Protein AF-W7BNJ5-F1 (afdb_monomer)

Mean 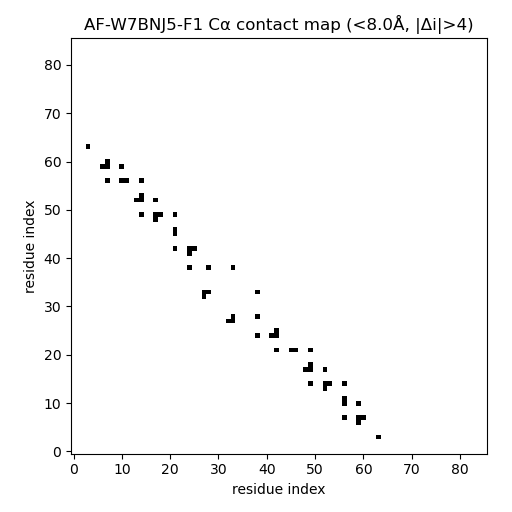predicted aligned error: 12.53 Å

InterPro domains:
  IPR050256 Glycosyltransferase 2 [PTHR48090] (2-84)

Radius of gyration: 23.76 Å; Cα contacts (8 Å, |Δi|>4): 30; chains: 1; bounding box: 72×11×62 Å

Secondary structure (DSSP, 8-state):
-HHHHHHHHHHHHHHHHHHHHHHHHHHHHHTS-SPTTHHHHHHHHHHHHHHHHHHHHHHHHHHHHHHHHHT---S-----------

Organism: NCBI:txid1265820

Sequence (86 aa):
MAPIRLVTGLGALMFVIAIVIGIYTFIQHLSGTATTGWSSLMLSIWAIGGVQMMSLGVVGEYIGRIYSEVKQRPRFIVEQNSYVEK

pLDDT: mean 70.84, std 8.77, range [41.5, 86.19]

Foldseek 3Di:
DPPLVVLLVVLVVVLVVLVVVLVVLVVCVVVVVDDPPRSVVSNVCSVVVNVVSVVVSVVSVVVSVVCVVVVPDPPDDPPPPPPPDD

Structure (mmCIF, N/CA/C/O backbone):
data_AF-W7BNJ5-F1
#
_entry.id   AF-W7BNJ5-F1
#
loop_
_atom_site.group_PDB
_atom_site.id
_atom_site.type_symbol
_atom_site.label_atom_id
_atom_site.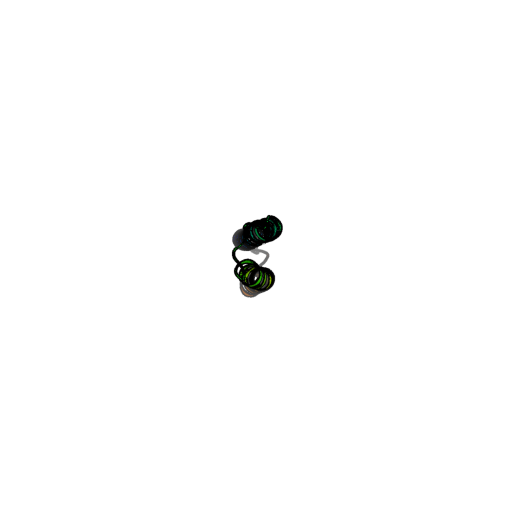label_alt_id
_atom_site.label_comp_id
_atom_site.label_asym_id
_atom_site.label_entity_id
_atom_site.label_seq_id
_atom_site.pdbx_PDB_ins_code
_atom_site.Cartn_x
_atom_site.Cartn_y
_atom_site.Cartn_z
_atom_site.occupancy
_atom_site.B_iso_or_equiv
_atom_site.auth_seq_id
_atom_site.auth_comp_id
_atom_site.auth_asym_id
_atom_site.auth_atom_id
_atom_site.pdbx_PDB_model_num
ATOM 1 N N . MET A 1 1 ? -22.471 2.236 10.058 1.00 51.38 1 MET A N 1
ATOM 2 C CA . MET A 1 1 ? -21.960 1.308 9.025 1.00 51.38 1 MET A CA 1
ATOM 3 C C . MET A 1 1 ? -21.502 2.015 7.744 1.00 51.38 1 MET A C 1
ATOM 5 O O . MET A 1 1 ? -20.572 1.525 7.122 1.00 51.38 1 MET A O 1
ATOM 9 N N . ALA A 1 2 ? -22.055 3.182 7.388 1.00 51.69 2 ALA A N 1
ATOM 10 C CA . ALA A 1 2 ? -21.673 3.933 6.181 1.00 51.69 2 ALA A CA 1
ATOM 11 C C . ALA A 1 2 ? -20.185 4.366 6.038 1.00 51.69 2 ALA A C 1
ATOM 13 O O . ALA A 1 2 ? -19.677 4.277 4.925 1.00 51.69 2 ALA A O 1
ATOM 14 N N . PRO A 1 3 ? -19.440 4.769 7.093 1.00 57.19 3 PRO A N 1
ATOM 15 C CA . PRO A 1 3 ? -18.089 5.308 6.889 1.00 57.19 3 PRO A CA 1
ATOM 16 C C . PRO A 1 3 ? -17.010 4.241 6.637 1.00 57.19 3 PRO A C 1
ATOM 18 O O . PRO A 1 3 ? -16.062 4.498 5.910 1.00 57.19 3 PRO A O 1
ATOM 21 N N . ILE A 1 4 ? -17.155 3.025 7.179 1.00 59.62 4 ILE A N 1
ATOM 22 C CA . ILE A 1 4 ? -16.135 1.963 7.035 1.00 59.62 4 ILE A CA 1
ATOM 23 C C . ILE A 1 4 ? -16.152 1.327 5.638 1.00 59.62 4 ILE A C 1
ATOM 25 O O . ILE A 1 4 ? -15.090 1.022 5.098 1.00 59.62 4 ILE A O 1
ATOM 29 N N . ARG A 1 5 ? -17.336 1.170 5.027 1.00 61.66 5 ARG A N 1
ATOM 30 C CA . ARG A 1 5 ? -17.462 0.660 3.648 1.00 61.66 5 ARG A CA 1
ATOM 31 C C . ARG A 1 5 ? -16.831 1.600 2.614 1.00 61.66 5 ARG A C 1
ATOM 33 O O . ARG A 1 5 ? -16.305 1.130 1.613 1.00 61.66 5 ARG A O 1
ATOM 40 N N . LEU A 1 6 ? -16.840 2.910 2.872 1.00 63.88 6 LEU A N 1
ATOM 41 C CA . LEU A 1 6 ? -16.170 3.902 2.024 1.00 63.88 6 LEU A CA 1
ATOM 42 C C . LEU A 1 6 ? -14.644 3.762 2.068 1.00 63.88 6 LEU A C 1
ATOM 44 O O . LEU A 1 6 ? -14.005 3.806 1.023 1.00 63.88 6 LEU A O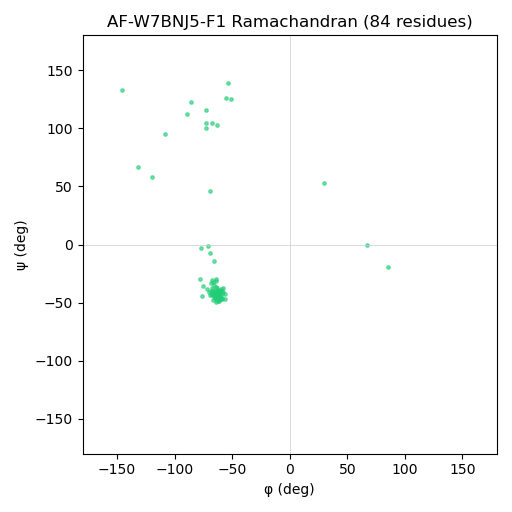 1
ATOM 48 N N . VAL A 1 7 ? -14.067 3.543 3.253 1.00 66.12 7 VAL A N 1
ATOM 49 C CA . VAL A 1 7 ? -12.610 3.387 3.420 1.00 66.12 7 VAL A CA 1
ATOM 50 C C . VAL A 1 7 ? -12.108 2.087 2.784 1.00 66.12 7 VAL A C 1
ATOM 52 O O . VAL A 1 7 ? -11.080 2.091 2.114 1.00 66.12 7 VAL A O 1
ATOM 55 N N . THR A 1 8 ? -12.858 0.989 2.916 1.00 67.75 8 THR A N 1
ATOM 56 C CA . THR A 1 8 ? -12.534 -0.277 2.227 1.00 67.75 8 THR A CA 1
ATOM 57 C C . THR A 1 8 ? -12.679 -0.160 0.709 1.00 67.75 8 THR A C 1
ATOM 59 O O . THR A 1 8 ? -11.821 -0.653 -0.018 1.00 67.75 8 THR A O 1
ATOM 62 N N . GLY A 1 9 ? -13.698 0.555 0.217 1.00 71.12 9 GLY A N 1
ATOM 63 C CA . GLY A 1 9 ? -13.839 0.864 -1.210 1.00 71.12 9 GLY A CA 1
ATOM 64 C C . GLY A 1 9 ? -12.687 1.714 -1.762 1.00 71.12 9 GLY A C 1
ATOM 65 O O . GLY A 1 9 ? -12.169 1.423 -2.837 1.00 71.12 9 GLY A O 1
ATOM 66 N N . LEU A 1 10 ? -12.231 2.715 -1.002 1.00 70.44 10 LEU A N 1
ATOM 67 C CA . LEU A 1 10 ? -11.062 3.536 -1.339 1.00 70.44 10 LEU A CA 1
ATOM 68 C C . LEU A 1 10 ? -9.762 2.720 -1.372 1.00 70.44 10 LEU A C 1
ATOM 70 O O . LEU A 1 10 ? -8.967 2.881 -2.296 1.00 70.44 10 LEU A O 1
ATOM 74 N N . GLY A 1 11 ? -9.561 1.818 -0.406 1.00 68.56 11 GLY A N 1
ATOM 75 C CA . GLY A 1 11 ? -8.409 0.912 -0.389 1.00 68.56 11 GLY A CA 1
ATOM 76 C C . GLY A 1 11 ? -8.384 -0.031 -1.596 1.00 68.56 11 GLY A C 1
ATOM 77 O O . GLY A 1 11 ? -7.345 -0.193 -2.232 1.00 68.56 11 GLY A O 1
ATOM 78 N N . ALA A 1 12 ? -9.540 -0.587 -1.970 1.00 72.25 12 ALA A N 1
ATOM 79 C CA . ALA A 1 12 ? -9.669 -1.427 -3.159 1.00 72.25 12 ALA A CA 1
ATOM 80 C C . ALA A 1 12 ? -9.387 -0.649 -4.457 1.00 72.25 12 ALA A C 1
ATOM 82 O O . ALA A 1 12 ? -8.693 -1.153 -5.338 1.00 72.25 12 ALA A O 1
ATOM 83 N N . LEU A 1 13 ? -9.865 0.597 -4.561 1.00 78.88 13 LEU A N 1
ATOM 84 C CA . LEU A 1 13 ? -9.593 1.462 -5.711 1.00 78.88 13 LEU A CA 1
ATOM 85 C C . LEU A 1 13 ? -8.089 1.756 -5.855 1.00 78.88 13 LEU A C 1
ATOM 87 O O . LEU A 1 13 ? -7.536 1.634 -6.946 1.00 78.88 13 LEU A O 1
ATOM 91 N N . MET A 1 14 ? -7.415 2.083 -4.748 1.00 70.00 14 MET A N 1
ATOM 92 C CA . MET A 1 14 ? -5.966 2.319 -4.732 1.00 70.00 14 MET A CA 1
ATOM 93 C C . MET A 1 14 ? -5.164 1.070 -5.118 1.00 70.00 14 MET A C 1
ATOM 95 O O . MET A 1 14 ? -4.177 1.175 -5.846 1.00 70.00 14 MET A O 1
ATOM 99 N N . PHE A 1 15 ? -5.607 -0.118 -4.698 1.00 72.38 15 PHE A N 1
ATOM 100 C CA . PHE A 1 15 ? -4.982 -1.383 -5.085 1.00 72.38 15 PHE A CA 1
ATOM 101 C C . PHE A 1 15 ? -5.072 -1.642 -6.598 1.00 72.38 15 PHE A C 1
ATOM 103 O O . PHE A 1 15 ? -4.080 -2.018 -7.222 1.00 72.38 15 PHE A O 1
ATOM 110 N N . VAL A 1 16 ? -6.228 -1.368 -7.212 1.00 81.81 16 VAL A N 1
ATOM 111 C CA . VAL A 1 16 ? -6.405 -1.491 -8.670 1.00 81.81 16 VAL A CA 1
ATOM 112 C C . VAL A 1 16 ? -5.483 -0.527 -9.422 1.00 81.81 16 VAL A C 1
ATOM 114 O O . VAL A 1 16 ? -4.840 -0.932 -10.389 1.00 81.81 16 VAL A O 1
ATOM 117 N N . ILE A 1 17 ? -5.354 0.720 -8.959 1.00 77.75 17 ILE A N 1
ATOM 118 C CA . ILE A 1 17 ? -4.451 1.711 -9.569 1.00 77.75 17 ILE A CA 1
ATOM 119 C C . ILE A 1 17 ? -2.991 1.239 -9.494 1.00 77.75 17 ILE A C 1
ATOM 121 O O . ILE A 1 17 ? -2.268 1.327 -10.487 1.00 77.75 17 ILE A O 1
ATOM 125 N N . ALA A 1 18 ? -2.564 0.682 -8.357 1.00 73.88 18 ALA A N 1
ATOM 126 C CA . ALA A 1 18 ? -1.214 0.145 -8.202 1.00 73.88 18 ALA A CA 1
ATOM 127 C C . ALA A 1 18 ? -0.927 -1.013 -9.179 1.00 73.88 18 ALA A C 1
ATOM 129 O O . ALA A 1 18 ? 0.148 -1.062 -9.777 1.00 73.88 18 ALA A O 1
ATOM 130 N N . ILE A 1 19 ? -1.897 -1.907 -9.400 1.00 78.06 19 ILE A N 1
ATOM 131 C CA . ILE A 1 19 ? -1.773 -2.995 -10.383 1.00 78.06 19 ILE A CA 1
ATOM 132 C C . ILE A 1 19 ? -1.646 -2.445 -11.808 1.00 78.06 19 ILE A C 1
ATOM 134 O O . ILE A 1 19 ? -0.767 -2.880 -12.549 1.00 78.06 19 ILE A O 1
ATOM 138 N N . VAL A 1 20 ? -2.497 -1.490 -12.197 1.00 83.62 20 VAL A N 1
ATOM 139 C CA . VAL A 1 20 ? -2.501 -0.927 -13.560 1.00 83.62 20 VAL A CA 1
ATOM 140 C C . VAL A 1 20 ? -1.152 -0.312 -13.903 1.00 83.62 20 VAL A C 1
ATOM 142 O O . VAL A 1 20 ? -0.607 -0.575 -14.97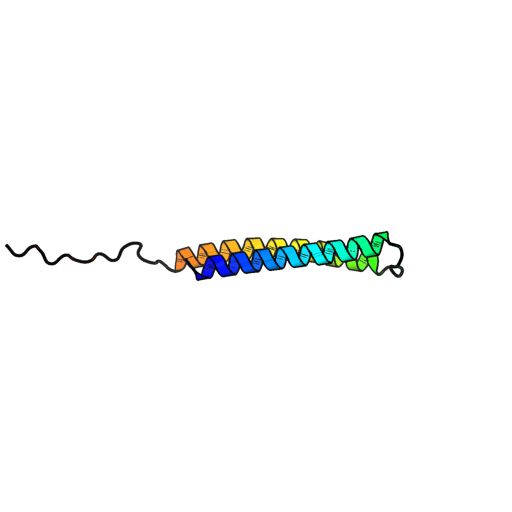7 1.00 83.62 20 VAL A O 1
ATOM 145 N N . ILE A 1 21 ? -0.592 0.479 -12.989 1.00 74.62 21 ILE A N 1
ATOM 146 C CA . ILE A 1 21 ? 0.683 1.129 -13.261 1.00 74.62 21 ILE A CA 1
ATOM 147 C C . ILE A 1 21 ? 1.819 0.095 -13.244 1.00 74.62 21 ILE A C 1
ATOM 149 O O . ILE A 1 21 ? 2.654 0.140 -14.137 1.00 74.62 21 ILE A O 1
ATOM 153 N N . GLY A 1 22 ? 1.807 -0.898 -12.344 1.00 75.38 22 GLY A N 1
ATOM 154 C CA . GLY A 1 22 ? 2.788 -1.992 -12.363 1.00 75.38 22 GLY A CA 1
ATOM 155 C C . GLY A 1 22 ? 2.791 -2.787 -13.677 1.00 75.38 22 GLY A C 1
ATOM 156 O O . GLY A 1 22 ? 3.855 -3.106 -14.209 1.00 75.38 22 GLY A O 1
ATOM 157 N N . ILE A 1 23 ? 1.609 -3.052 -14.244 1.00 80.31 23 ILE A N 1
ATOM 158 C CA . ILE A 1 23 ? 1.465 -3.698 -15.557 1.00 80.31 23 ILE A CA 1
ATOM 159 C C . ILE A 1 23 ? 2.017 -2.799 -16.670 1.00 80.31 23 ILE A C 1
ATOM 161 O O . ILE A 1 23 ? 2.728 -3.290 -17.545 1.00 80.31 23 ILE A O 1
ATOM 165 N N . TYR A 1 24 ? 1.745 -1.492 -16.635 1.00 78.88 24 TYR A N 1
ATOM 166 C CA . TYR A 1 24 ? 2.283 -0.544 -17.613 1.00 78.88 24 TYR A CA 1
ATOM 167 C C . TYR A 1 24 ? 3.820 -0.547 -17.630 1.00 78.88 24 TYR A C 1
ATOM 169 O O . TYR A 1 24 ? 4.426 -0.667 -18.697 1.00 78.88 24 TYR A O 1
ATOM 177 N N . THR A 1 25 ? 4.463 -0.503 -16.459 1.00 68.00 25 THR A N 1
ATOM 178 C CA . THR A 1 25 ? 5.930 -0.556 -16.355 1.00 68.00 25 THR A CA 1
ATOM 179 C C . THR A 1 25 ? 6.494 -1.901 -16.804 1.00 68.00 25 THR A C 1
ATOM 181 O O . THR A 1 25 ? 7.563 -1.944 -17.415 1.00 68.00 25 THR A O 1
ATOM 184 N N . PHE A 1 26 ? 5.775 -2.999 -16.551 1.00 74.19 26 PHE A N 1
ATOM 185 C CA . PHE A 1 26 ? 6.156 -4.326 -17.031 1.00 74.19 26 PHE A CA 1
ATOM 186 C C . PHE A 1 26 ? 6.107 -4.412 -18.564 1.00 74.19 26 PHE A C 1
ATOM 188 O O . PHE A 1 26 ? 7.073 -4.848 -19.186 1.00 74.19 26 PHE A O 1
ATOM 195 N N . ILE A 1 27 ? 5.037 -3.912 -19.191 1.00 74.81 27 ILE A N 1
ATOM 196 C CA . ILE A 1 27 ? 4.907 -3.867 -20.657 1.00 74.81 27 ILE A CA 1
ATOM 197 C C . ILE A 1 27 ? 6.013 -2.999 -21.274 1.00 74.81 27 ILE A C 1
ATOM 199 O O . ILE A 1 27 ? 6.625 -3.390 -22.267 1.00 74.81 27 ILE A O 1
ATOM 203 N N . GLN A 1 28 ? 6.330 -1.854 -20.666 1.00 69.00 28 GLN A N 1
ATOM 204 C CA . GLN A 1 28 ? 7.397 -0.973 -21.145 1.00 69.00 28 GLN A CA 1
ATOM 205 C C . GLN A 1 28 ? 8.790 -1.623 -21.067 1.00 69.00 28 GLN A C 1
ATOM 207 O O . GLN A 1 28 ? 9.653 -1.314 -21.890 1.00 69.00 28 GLN A O 1
ATOM 212 N N . HIS A 1 29 ? 9.005 -2.535 -20.112 1.00 67.75 29 HIS A N 1
ATOM 213 C CA . HIS A 1 29 ? 10.226 -3.335 -20.040 1.00 67.75 29 HIS A CA 1
ATOM 214 C C . HIS A 1 29 ? 10.313 -4.359 -21.181 1.00 67.75 29 HIS A C 1
ATOM 216 O O . HIS A 1 29 ? 11.367 -4.468 -21.808 1.00 67.75 29 HIS A O 1
ATOM 222 N N . LEU A 1 30 ? 9.215 -5.061 -21.494 1.00 67.25 30 LEU A N 1
ATOM 223 C CA . LEU A 1 30 ? 9.184 -6.033 -22.596 1.00 67.25 30 LEU A CA 1
ATOM 224 C C . LEU A 1 30 ? 9.349 -5.384 -23.977 1.00 67.25 30 LEU A C 1
ATOM 226 O O . LEU A 1 30 ? 9.953 -5.990 -24.858 1.00 67.25 30 LEU A O 1
ATOM 230 N N . SER A 1 31 ? 8.860 -4.157 -24.171 1.00 67.94 31 SER A N 1
ATOM 231 C CA . SER A 1 31 ? 8.948 -3.449 -25.458 1.00 67.94 31 SER A CA 1
ATOM 232 C C . SER A 1 31 ? 10.362 -2.979 -25.836 1.00 67.94 31 SER A C 1
ATOM 234 O O . SER A 1 31 ? 10.533 -2.381 -26.895 1.00 67.94 31 SER A O 1
ATOM 236 N N . GLY A 1 32 ? 11.385 -3.201 -25.000 1.00 62.94 32 GLY A N 1
ATOM 237 C CA . GLY A 1 32 ? 12.785 -2.880 -25.325 1.00 62.94 32 GLY A CA 1
ATOM 238 C C . GLY A 1 32 ? 13.106 -1.382 -25.453 1.00 62.94 32 GLY A C 1
ATOM 239 O O . GLY A 1 32 ? 14.254 -1.015 -25.668 1.00 62.94 32 GLY A O 1
ATOM 240 N N . THR A 1 33 ? 12.117 -0.502 -25.271 1.00 59.47 33 THR A N 1
ATOM 241 C CA . THR A 1 33 ? 12.250 0.967 -25.257 1.00 59.47 33 THR A CA 1
ATOM 242 C C . THR A 1 33 ? 12.833 1.515 -23.956 1.00 59.47 33 THR A C 1
ATOM 244 O O . THR A 1 33 ? 12.983 2.725 -23.800 1.00 59.47 33 THR A O 1
ATOM 247 N N . ALA A 1 34 ? 13.100 0.647 -22.984 1.00 57.59 34 ALA A N 1
ATOM 248 C CA . ALA A 1 34 ? 13.555 1.063 -21.675 1.00 57.59 34 ALA A CA 1
ATOM 249 C C . ALA A 1 34 ? 15.076 1.236 -21.637 1.00 57.59 34 ALA A C 1
ATOM 251 O O . ALA A 1 34 ? 15.837 0.301 -21.882 1.00 57.59 34 ALA A O 1
ATOM 252 N N . THR A 1 35 ? 15.506 2.443 -21.275 1.00 61.44 35 THR A N 1
ATOM 253 C CA . THR A 1 35 ? 16.907 2.794 -21.042 1.00 61.44 35 THR A CA 1
ATOM 254 C C . THR A 1 35 ? 17.556 1.836 -20.039 1.00 61.44 35 THR A C 1
ATOM 256 O O . THR A 1 35 ? 16.953 1.465 -19.027 1.00 61.44 35 THR A O 1
ATOM 259 N N . THR A 1 36 ? 18.801 1.442 -20.307 1.00 68.06 36 THR A N 1
ATOM 260 C CA . THR A 1 36 ? 19.565 0.477 -19.508 1.00 68.06 36 THR A CA 1
ATOM 261 C C . THR A 1 36 ? 19.556 0.846 -18.020 1.00 68.06 36 THR A C 1
ATOM 263 O O . THR A 1 36 ? 19.892 1.967 -17.648 1.00 68.06 36 THR A O 1
ATOM 266 N N . GLY A 1 37 ? 19.139 -0.088 -17.159 1.00 70.19 37 GLY A N 1
ATOM 267 C CA . GLY A 1 37 ? 19.039 0.105 -15.704 1.00 70.19 37 GLY A CA 1
ATOM 268 C C . GLY A 1 37 ? 17.732 0.738 -15.206 1.00 70.19 37 GLY A C 1
ATOM 269 O O . GLY A 1 37 ? 17.370 0.539 -14.050 1.00 70.19 37 GLY A O 1
ATOM 270 N N . TRP A 1 38 ? 16.966 1.423 -16.059 1.00 73.88 38 TRP A N 1
ATOM 271 C CA . TRP A 1 38 ? 15.701 2.048 -15.655 1.00 73.88 38 TRP A CA 1
ATOM 272 C C . TRP A 1 38 ? 14.611 1.010 -15.363 1.00 73.88 38 TRP A C 1
ATOM 274 O O . T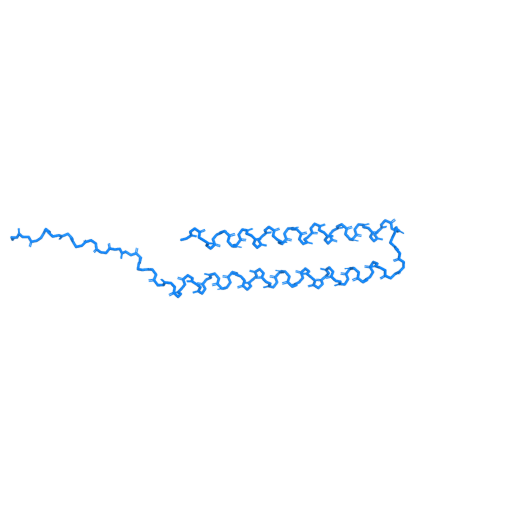RP A 1 38 ? 13.904 1.110 -14.361 1.00 73.88 38 TRP A O 1
ATOM 284 N N . SER A 1 39 ? 14.519 -0.040 -16.183 1.00 72.00 39 SER A N 1
ATOM 285 C CA . SER A 1 39 ? 13.517 -1.089 -15.980 1.00 72.00 39 SER A CA 1
ATOM 286 C C . SER A 1 39 ? 13.710 -1.909 -14.714 1.00 72.00 39 SER A C 1
ATOM 288 O O . SER A 1 39 ? 12.722 -2.199 -14.054 1.00 72.00 39 SER A O 1
ATOM 290 N N . SER A 1 40 ? 14.939 -2.293 -14.355 1.00 74.75 40 SER A N 1
ATOM 291 C CA . SER A 1 40 ? 15.173 -3.091 -13.141 1.00 74.75 40 SER A CA 1
ATOM 292 C C . SER A 1 40 ? 14.878 -2.283 -11.876 1.00 74.75 40 SER A C 1
ATOM 294 O O . SER A 1 40 ? 14.303 -2.808 -10.919 1.00 74.75 40 SER A O 1
ATOM 296 N N . LEU A 1 41 ? 15.212 -0.990 -11.895 1.00 81.75 41 LEU A N 1
ATOM 297 C CA . LEU A 1 41 ? 14.938 -0.053 -10.810 1.00 81.75 41 LEU A CA 1
ATOM 298 C C . LEU A 1 41 ? 13.426 0.166 -10.656 1.00 81.75 41 LEU A C 1
ATOM 300 O O . LEU A 1 41 ? 12.887 0.008 -9.561 1.00 81.75 41 LEU A O 1
ATOM 304 N N . MET A 1 42 ? 12.722 0.420 -11.764 1.00 74.56 42 MET A N 1
ATOM 305 C CA . MET A 1 42 ? 11.265 0.542 -11.757 1.00 74.56 42 MET A CA 1
ATOM 306 C C . MET A 1 42 ? 10.582 -0.754 -11.321 1.00 74.56 42 MET A C 1
ATOM 308 O O . MET A 1 42 ? 9.724 -0.705 -10.447 1.00 74.56 42 MET A O 1
ATOM 312 N N . LEU A 1 43 ? 10.984 -1.912 -11.850 1.00 75.38 43 LEU A N 1
ATOM 313 C CA . LEU A 1 43 ? 10.425 -3.209 -11.459 1.00 75.38 43 LEU A CA 1
ATOM 314 C C . LEU A 1 43 ? 10.561 -3.444 -9.948 1.00 75.38 43 LEU A C 1
ATOM 316 O O . LEU A 1 43 ? 9.608 -3.880 -9.308 1.00 75.38 43 LEU A O 1
ATOM 320 N N . SER A 1 44 ? 11.713 -3.099 -9.367 1.00 82.50 44 SER A N 1
ATOM 321 C CA . SER A 1 44 ? 11.962 -3.238 -7.927 1.00 82.50 44 SER A CA 1
ATOM 322 C C . SER A 1 44 ? 11.072 -2.310 -7.096 1.00 82.50 44 SER A C 1
ATOM 324 O O . SER A 1 44 ? 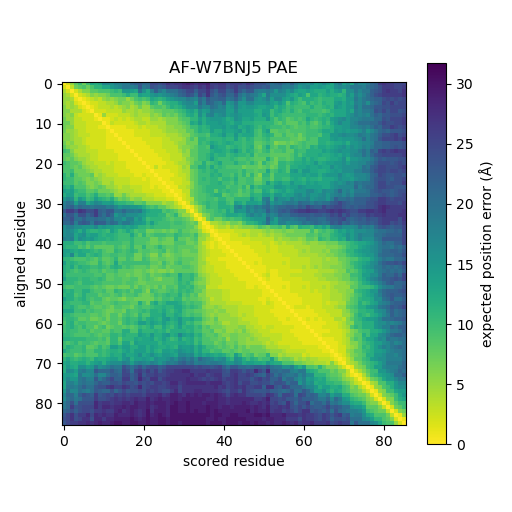10.463 -2.751 -6.122 1.00 82.50 44 SER A O 1
ATOM 326 N N . ILE A 1 45 ? 10.941 -1.040 -7.499 1.00 83.75 45 ILE A N 1
ATOM 327 C CA . ILE A 1 45 ? 10.060 -0.071 -6.828 1.00 83.75 45 ILE A CA 1
ATOM 328 C C . ILE A 1 45 ? 8.598 -0.516 -6.921 1.00 83.75 45 ILE A C 1
ATOM 330 O O . ILE A 1 45 ? 7.887 -0.460 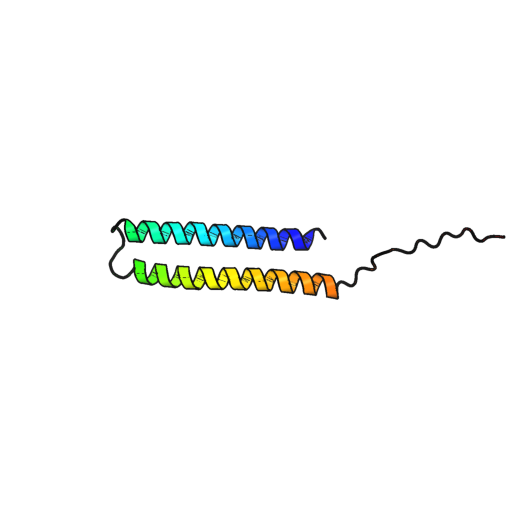-5.922 1.00 83.75 45 ILE A O 1
ATOM 334 N N . TRP A 1 46 ? 8.151 -0.992 -8.084 1.00 79.81 46 TRP A N 1
ATOM 335 C CA . TRP A 1 46 ? 6.784 -1.476 -8.287 1.00 79.81 46 TRP A CA 1
ATOM 336 C C . TRP A 1 46 ? 6.491 -2.747 -7.493 1.00 79.81 46 TRP A C 1
ATOM 338 O O . TRP A 1 46 ? 5.427 -2.847 -6.886 1.00 79.81 46 TRP A O 1
ATOM 348 N N . ALA A 1 47 ? 7.438 -3.687 -7.433 1.00 77.44 47 ALA A N 1
ATOM 349 C CA . ALA A 1 47 ? 7.304 -4.894 -6.625 1.00 77.44 47 ALA A CA 1
ATOM 350 C C . ALA A 1 47 ? 7.162 -4.553 -5.132 1.00 77.44 47 ALA A C 1
ATOM 352 O O . ALA A 1 47 ? 6.227 -5.010 -4.474 1.00 77.44 47 ALA A O 1
ATOM 353 N N . ILE A 1 48 ? 8.042 -3.695 -4.608 1.00 86.19 48 ILE A N 1
ATOM 354 C CA . ILE A 1 48 ? 8.002 -3.269 -3.202 1.00 86.19 48 ILE A CA 1
ATOM 355 C C . ILE A 1 48 ? 6.752 -2.422 -2.925 1.00 86.19 48 ILE A C 1
ATOM 357 O O . ILE A 1 48 ? 6.068 -2.641 -1.926 1.00 86.19 48 ILE A O 1
ATOM 361 N N . GLY A 1 49 ? 6.413 -1.496 -3.823 1.00 81.06 49 GLY A N 1
ATOM 362 C CA . GLY A 1 49 ? 5.236 -0.635 -3.717 1.00 81.06 49 GLY A CA 1
ATOM 363 C C . GLY A 1 49 ? 3.926 -1.423 -3.735 1.00 81.06 49 GLY A C 1
ATOM 364 O O . GLY A 1 49 ? 3.032 -1.141 -2.939 1.00 81.06 49 GLY A O 1
ATOM 365 N N . GLY A 1 50 ? 3.8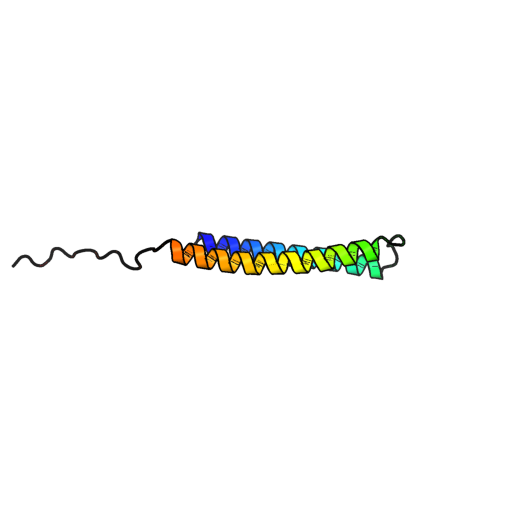28 -2.465 -4.566 1.00 75.50 50 GLY A N 1
ATOM 366 C CA . GLY A 1 50 ? 2.686 -3.379 -4.586 1.00 75.50 50 GLY A CA 1
ATOM 367 C C . GLY A 1 50 ? 2.508 -4.117 -3.257 1.00 75.50 50 GLY A C 1
ATOM 368 O O . GLY A 1 50 ? 1.410 -4.132 -2.698 1.00 75.50 50 GLY A O 1
ATOM 369 N N . VAL A 1 51 ? 3.598 -4.656 -2.699 1.00 81.44 51 VAL A N 1
ATOM 370 C CA . VAL A 1 51 ? 3.587 -5.330 -1.387 1.00 81.44 51 VAL A CA 1
ATOM 371 C C . VAL A 1 51 ? 3.223 -4.359 -0.255 1.00 81.44 51 VAL A C 1
ATOM 373 O O . VAL A 1 51 ? 2.435 -4.708 0.631 1.00 81.44 51 VAL A O 1
ATOM 376 N N . GLN A 1 52 ? 3.735 -3.125 -0.288 1.00 83.12 52 GLN A N 1
ATOM 377 C CA . GLN A 1 52 ? 3.391 -2.089 0.691 1.00 83.12 52 GLN A CA 1
ATOM 378 C C . GLN A 1 52 ? 1.908 -1.704 0.627 1.00 83.12 52 GLN A C 1
ATOM 380 O O . GLN A 1 52 ? 1.255 -1.637 1.668 1.00 83.12 52 GLN A O 1
ATOM 385 N N . MET A 1 53 ? 1.347 -1.512 -0.570 1.00 77.88 53 MET A N 1
ATOM 386 C CA . MET A 1 53 ? -0.078 -1.198 -0.738 1.00 77.88 53 MET A CA 1
ATOM 387 C C . MET A 1 53 ? -0.980 -2.341 -0.266 1.00 77.88 53 MET A C 1
ATOM 389 O O . MET A 1 53 ? -1.974 -2.092 0.416 1.00 77.88 53 MET A O 1
ATOM 393 N N . MET A 1 54 ? -0.608 -3.595 -0.547 1.00 76.12 54 MET A N 1
ATOM 394 C CA . MET A 1 54 ? -1.320 -4.766 -0.027 1.00 76.12 54 MET A CA 1
ATOM 395 C C . MET A 1 54 ? -1.306 -4.790 1.510 1.00 76.12 54 MET A C 1
ATOM 397 O O . MET A 1 54 ? -2.344 -4.992 2.138 1.00 76.12 54 MET A O 1
ATOM 401 N N . SER A 1 55 ? -0.153 -4.501 2.118 1.00 82.94 55 SER A N 1
ATOM 402 C CA . SER A 1 55 ? -0.004 -4.427 3.577 1.00 82.94 55 SER A CA 1
ATOM 403 C C . SER A 1 55 ? -0.871 -3.319 4.189 1.00 82.94 55 SER A C 1
ATOM 405 O O . SER A 1 55 ? -1.565 -3.552 5.178 1.00 82.94 55 SER A O 1
ATOM 407 N N . LEU A 1 56 ? -0.896 -2.131 3.576 1.00 79.19 56 LEU A N 1
ATOM 408 C CA . LEU A 1 56 ? -1.743 -1.015 4.010 1.00 79.19 56 LEU A CA 1
ATOM 409 C C . LEU A 1 56 ? -3.240 -1.329 3.885 1.00 79.19 56 LEU A C 1
ATOM 411 O O . LEU A 1 56 ? -4.013 -0.938 4.760 1.00 79.19 56 LEU A O 1
ATOM 415 N N . GLY A 1 57 ? -3.652 -2.067 2.850 1.00 74.69 57 GLY A N 1
ATOM 416 C CA . GLY A 1 57 ? -5.030 -2.537 2.697 1.00 74.69 57 GLY A CA 1
ATOM 417 C C . GLY A 1 57 ? -5.476 -3.429 3.859 1.00 74.69 57 GLY A C 1
ATOM 418 O O . GLY A 1 57 ? -6.528 -3.186 4.453 1.00 74.69 57 GLY A O 1
ATOM 419 N N . VAL A 1 58 ? -4.638 -4.401 4.242 1.00 78.69 58 VAL A N 1
ATOM 420 C CA . VAL A 1 58 ? -4.898 -5.287 5.391 1.00 78.69 58 VAL A CA 1
ATOM 421 C C . VAL A 1 58 ? -4.972 -4.480 6.689 1.00 78.69 58 VAL A C 1
ATOM 423 O O . VAL A 1 58 ? -5.942 -4.601 7.436 1.00 78.69 58 VAL A O 1
ATOM 426 N N . VAL A 1 59 ? -3.997 -3.600 6.942 1.00 83.00 59 VAL A N 1
ATOM 427 C CA . VAL A 1 59 ? -3.986 -2.741 8.140 1.00 83.00 59 VAL A CA 1
ATOM 428 C C . VAL A 1 59 ? -5.241 -1.864 8.212 1.00 83.00 59 VAL A C 1
ATOM 430 O O . VAL A 1 59 ? -5.841 -1.737 9.280 1.00 83.00 59 VAL A O 1
ATOM 433 N N . GLY A 1 60 ? -5.687 -1.305 7.085 1.00 74.31 60 GLY A N 1
ATOM 434 C CA . GLY A 1 60 ? -6.914 -0.514 7.006 1.00 74.31 60 GLY A CA 1
ATOM 435 C C . GLY A 1 60 ? -8.170 -1.299 7.396 1.00 74.31 60 GLY A C 1
ATOM 436 O O . GLY A 1 60 ? -9.019 -0.770 8.119 1.00 74.31 60 GLY A O 1
ATOM 437 N N . GLU A 1 61 ? -8.282 -2.568 6.988 1.00 73.31 61 GLU A N 1
ATOM 438 C CA . GLU A 1 61 ? -9.390 -3.437 7.407 1.00 73.31 61 GLU A CA 1
ATOM 439 C C . GLU A 1 61 ? -9.362 -3.692 8.921 1.00 73.31 61 GLU A C 1
ATOM 441 O O . GLU A 1 61 ? -10.390 -3.557 9.593 1.00 73.31 61 GLU A O 1
ATOM 446 N N . TYR A 1 62 ? -8.184 -3.996 9.473 1.00 79.06 62 TYR A N 1
ATOM 447 C CA . TYR A 1 62 ? -8.010 -4.218 10.910 1.00 79.06 62 TYR A CA 1
ATOM 448 C C . TYR A 1 62 ? -8.373 -2.976 11.731 1.00 79.06 62 TYR A C 1
ATOM 450 O O . TYR A 1 62 ? -9.151 -3.076 12.681 1.00 79.06 62 TYR A O 1
ATOM 458 N N . ILE A 1 63 ? -7.888 -1.793 11.343 1.00 77.81 63 ILE A N 1
ATOM 459 C CA . ILE A 1 63 ? -8.235 -0.531 12.014 1.00 77.81 63 ILE A CA 1
ATOM 460 C C . ILE A 1 63 ? -9.737 -0.251 11.898 1.00 77.81 63 ILE A C 1
ATOM 462 O O . ILE A 1 63 ? -10.356 0.189 12.866 1.00 77.81 63 ILE A O 1
ATOM 466 N N . GLY A 1 64 ? -10.354 -0.546 10.750 1.00 73.31 64 GLY A N 1
ATOM 467 C CA . GLY A 1 64 ? -11.800 -0.430 10.567 1.00 73.31 64 GLY A CA 1
ATOM 468 C C . GLY A 1 64 ? -12.592 -1.301 11.547 1.00 73.31 64 GLY A C 1
ATOM 469 O O . GLY A 1 64 ? -13.570 -0.831 12.137 1.00 73.31 64 GLY A O 1
ATOM 470 N N . ARG A 1 65 ? -12.146 -2.544 11.774 1.00 72.00 65 ARG A N 1
ATOM 471 C CA . ARG A 1 65 ? -12.739 -3.446 12.774 1.00 72.00 65 ARG A CA 1
ATOM 472 C C . ARG A 1 65 ? -12.560 -2.901 14.189 1.00 72.00 65 ARG A C 1
ATOM 474 O O . ARG A 1 65 ? -13.568 -2.726 14.871 1.00 72.00 65 ARG A O 1
ATOM 481 N N . ILE A 1 66 ? -11.343 -2.505 14.570 1.00 79.25 66 ILE A N 1
ATOM 482 C CA . ILE A 1 66 ? -11.059 -1.911 15.890 1.00 79.25 66 ILE A CA 1
ATOM 483 C C . ILE A 1 66 ? -11.932 -0.675 16.125 1.00 79.25 66 ILE A C 1
ATOM 485 O O . ILE A 1 66 ? -12.575 -0.556 17.162 1.00 79.25 66 ILE A O 1
ATOM 489 N N . TYR A 1 67 ? -12.032 0.225 15.145 1.00 74.38 67 TYR A N 1
ATOM 490 C CA . TYR A 1 67 ? -12.882 1.409 15.256 1.00 74.38 67 TYR A CA 1
ATOM 491 C C . TYR A 1 67 ? -14.352 1.037 15.481 1.00 74.38 67 TYR A C 1
ATOM 493 O O . TYR A 1 67 ? -15.043 1.704 16.247 1.00 74.38 67 TYR A O 1
ATOM 501 N N . SER A 1 68 ? -14.848 -0.025 14.841 1.00 70.25 68 SER A N 1
ATOM 502 C CA . SER A 1 68 ? -16.220 -0.498 15.055 1.00 70.25 68 SER A CA 1
ATOM 503 C C . SER A 1 68 ? -16.445 -1.084 16.452 1.00 70.25 68 SER A C 1
ATOM 505 O O . SER A 1 68 ? -17.522 -0.897 17.017 1.00 70.25 68 SER A O 1
ATOM 507 N N . GLU A 1 69 ? -15.420 -1.721 17.012 1.00 73.69 69 GLU A N 1
ATOM 508 C CA . GLU A 1 69 ? -15.430 -2.365 18.326 1.00 73.69 69 GLU A CA 1
ATOM 509 C C . GLU A 1 69 ? -15.348 -1.325 19.453 1.00 73.69 69 GLU A C 1
ATOM 511 O O . GLU A 1 69 ? -16.158 -1.335 20.380 1.00 73.69 69 GLU A O 1
ATOM 516 N N . VAL A 1 70 ? -14.459 -0.337 19.305 1.00 77.50 70 VAL A N 1
ATOM 517 C CA . VAL A 1 70 ? -14.290 0.783 20.246 1.00 77.50 70 VAL A CA 1
ATOM 518 C C . VAL A 1 70 ? -15.510 1.705 20.256 1.00 77.50 70 VAL A C 1
ATOM 520 O O . VAL A 1 70 ? -15.842 2.281 21.288 1.00 77.50 70 VAL A O 1
ATOM 523 N N . LYS A 1 71 ? -16.229 1.847 19.132 1.00 69.31 71 LYS A N 1
ATOM 524 C CA . LYS A 1 71 ? -17.371 2.773 19.046 1.00 69.31 71 LYS A CA 1
ATOM 525 C C . LYS A 1 71 ? -18.587 2.344 19.876 1.00 69.31 71 LYS A C 1
ATOM 527 O O . LYS A 1 71 ? -19.533 3.127 19.909 1.00 69.31 71 LYS A O 1
ATOM 532 N N . GLN A 1 72 ? -18.588 1.142 20.479 1.00 63.22 72 GLN A N 1
ATOM 533 C CA . GLN A 1 72 ? -19.618 0.616 21.396 1.00 63.22 72 GLN A CA 1
ATOM 534 C C . GLN A 1 72 ? -21.029 1.163 21.121 1.00 63.22 72 GLN A C 1
ATOM 536 O O . GLN A 1 72 ? -21.677 1.730 21.998 1.00 63.22 72 GLN A O 1
ATOM 541 N N . ARG A 1 73 ? -21.522 1.057 19.878 1.00 64.00 73 ARG A N 1
ATOM 542 C CA . ARG A 1 73 ? -22.887 1.511 19.595 1.00 64.00 73 ARG A CA 1
ATOM 543 C C . ARG A 1 73 ? -23.849 0.501 20.221 1.00 64.00 73 ARG A C 1
ATOM 545 O O . ARG A 1 73 ? -23.832 -0.648 19.769 1.00 64.00 73 ARG A O 1
ATOM 552 N N . PRO A 1 74 ? -24.673 0.884 21.215 1.00 61.69 74 PRO A N 1
ATOM 553 C CA . PRO A 1 74 ? -25.692 -0.012 21.740 1.00 61.69 74 PRO A CA 1
ATOM 554 C C . PRO A 1 74 ? -26.562 -0.470 20.567 1.00 61.69 74 PRO A C 1
ATOM 556 O O . PRO A 1 74 ? -27.028 0.343 19.767 1.00 61.69 74 PRO A O 1
ATOM 559 N N . ARG A 1 75 ? -26.705 -1.791 20.411 1.00 60.75 75 ARG A N 1
ATOM 560 C CA . ARG A 1 75 ? -27.428 -2.400 19.281 1.00 60.75 75 ARG A CA 1
ATOM 561 C C . ARG A 1 75 ? -28.922 -2.072 19.288 1.00 60.75 75 ARG A C 1
ATOM 563 O O . ARG A 1 75 ? -29.581 -2.273 18.273 1.00 60.75 75 ARG A O 1
ATOM 570 N N . PHE A 1 76 ? -29.435 -1.568 20.405 1.00 60.16 76 PHE A N 1
ATOM 571 C CA . PHE A 1 76 ? -30.851 -1.343 20.638 1.00 60.16 76 PHE A CA 1
ATOM 572 C C . PHE A 1 76 ? -31.004 -0.087 21.499 1.00 60.16 76 PHE A C 1
ATOM 574 O O . PHE A 1 76 ? -30.302 0.067 22.499 1.00 60.16 76 PHE A O 1
ATOM 581 N N . ILE A 1 77 ? -31.907 0.807 21.104 1.00 62.94 77 ILE A N 1
ATOM 582 C CA . ILE A 1 77 ? -32.447 1.836 21.991 1.00 62.94 77 ILE A CA 1
ATOM 583 C C . ILE A 1 77 ? -33.662 1.168 22.628 1.00 62.94 77 ILE A C 1
ATOM 585 O O . ILE A 1 77 ? -34.601 0.814 21.919 1.00 62.94 77 ILE A O 1
ATOM 589 N N . VAL A 1 78 ? -33.605 0.895 23.932 1.00 65.19 78 VAL A N 1
ATOM 590 C CA . VAL A 1 78 ? -34.774 0.391 24.660 1.00 65.19 78 VAL A CA 1
ATOM 591 C C . VAL A 1 78 ? -35.731 1.566 24.793 1.00 65.19 78 VAL A C 1
ATOM 593 O O . VAL A 1 78 ? -35.526 2.450 25.620 1.00 65.19 78 VAL A O 1
ATOM 596 N N . GLU A 1 79 ? -36.740 1.607 23.934 1.00 65.06 79 GLU A N 1
ATOM 597 C CA . GLU A 1 79 ? -37.878 2.495 24.114 1.00 65.06 79 GLU A CA 1
ATOM 598 C C . GLU A 1 79 ? -38.691 1.910 25.275 1.00 65.06 79 GLU A C 1
ATOM 600 O O . GLU A 1 79 ? -39.297 0.842 25.155 1.00 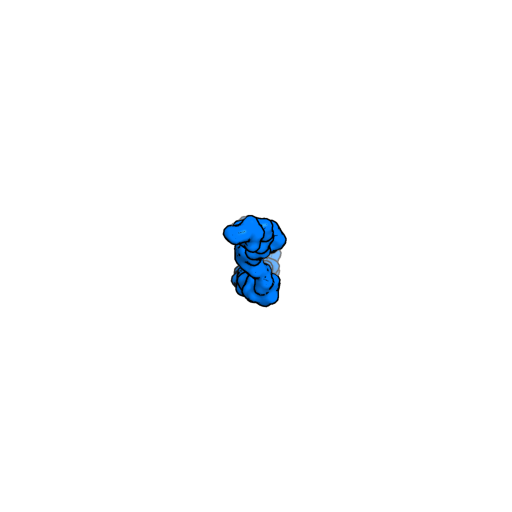65.06 79 GLU A O 1
ATOM 605 N N . GLN A 1 80 ? -38.607 2.530 26.456 1.00 65.88 80 GLN A N 1
ATOM 606 C CA . GLN A 1 80 ? -39.487 2.177 27.567 1.00 65.88 80 GLN A CA 1
ATOM 607 C C . GLN A 1 80 ? -40.916 2.494 27.129 1.00 65.88 80 GLN A C 1
ATOM 609 O O . GLN A 1 80 ? -41.325 3.651 27.107 1.00 65.88 80 GLN A O 1
ATOM 614 N N . ASN A 1 81 ? -41.674 1.462 26.760 1.00 61.16 81 ASN A N 1
ATOM 615 C CA . ASN A 1 81 ? -43.114 1.587 26.609 1.00 61.16 81 ASN A CA 1
ATOM 616 C C . ASN A 1 81 ? -43.715 1.822 27.995 1.00 61.16 81 ASN A C 1
ATOM 618 O O . ASN A 1 81 ? -43.840 0.901 28.801 1.00 61.16 81 ASN A O 1
ATOM 622 N N . SER A 1 82 ? -44.096 3.071 28.245 1.00 60.91 82 SER A N 1
ATOM 623 C CA . SER A 1 82 ? -44.846 3.558 29.404 1.00 60.91 82 SER A CA 1
ATOM 624 C C . SER A 1 82 ? -46.302 3.062 29.407 1.00 60.91 82 SER A C 1
ATOM 626 O O . SER A 1 82 ? -47.225 3.841 29.613 1.00 60.91 82 SER A O 1
ATOM 628 N N . TYR A 1 83 ? -46.526 1.771 29.158 1.00 63.38 83 TYR A N 1
ATOM 629 C CA . TYR A 1 83 ? -47.834 1.122 29.257 1.00 63.38 83 TYR A CA 1
ATOM 630 C C . TYR A 1 83 ? -47.781 0.008 30.301 1.00 63.38 83 TYR A C 1
ATOM 632 O O . TYR A 1 83 ? -48.032 -1.157 30.016 1.00 63.38 83 TYR A O 1
ATOM 640 N N . VAL A 1 84 ? -47.432 0.383 31.528 1.00 58.31 84 VAL A N 1
ATOM 641 C CA . VAL A 1 84 ? -47.891 -0.326 32.726 1.00 58.31 84 VAL A CA 1
ATOM 642 C C . VAL A 1 84 ? -48.407 0.744 33.678 1.00 58.31 84 VAL A C 1
ATOM 644 O O . VAL A 1 84 ? -47.814 1.047 34.707 1.00 58.31 84 VAL A O 1
ATOM 647 N N . GLU A 1 85 ? -49.499 1.383 33.270 1.00 52.31 85 GLU A N 1
ATOM 648 C CA . GLU A 1 85 ? -50.404 2.030 34.206 1.00 52.31 85 GLU A CA 1
ATOM 649 C C . GLU A 1 85 ? -51.679 1.186 34.255 1.00 52.31 85 GLU A C 1
ATOM 651 O O . GLU A 1 85 ? -52.554 1.316 33.396 1.00 52.31 85 GLU A O 1
ATOM 656 N N . LYS A 1 86 ? -51.695 0.293 35.255 1.00 41.50 86 LYS A N 1
ATOM 657 C CA . LYS A 1 86 ? -52.808 -0.265 36.050 1.00 41.50 86 LYS A CA 1
ATOM 658 C C . LYS A 1 86 ? -52.632 -1.750 36.334 1.00 41.50 86 LYS A C 1
ATOM 660 O O . LYS A 1 86 ? -52.625 -2.549 35.376 1.00 41.50 86 LYS A O 1
#

Solvent-accessible surface area (backbone atoms only — not comparable to full-atom values): 5164 Å² total; per-residue (Å²): 120,74,70,57,57,52,54,54,51,51,44,54,51,54,51,52,52,50,50,54,52,45,50,52,56,51,52,45,46,75,67,67,77,48,57,88,69,51,46,64,53,49,51,50,51,41,54,53,49,50,54,49,52,54,50,50,43,54,50,51,54,53,50,48,49,50,53,61,61,72,59,66,69,72,95,65,84,83,76,80,76,89,78,83,87,131